Protein AF-A0A6J4NLK5-F1 (afdb_monomer_lite)

Organism: NCBI:txid1672391

pLDDT: mean 87.35, std 7.97, range [57.59, 96.44]

Foldseek 3Di:
DVVVVVVVVLLVVLVVVVVVVVLVVVQVVQQVVCVVVVHHGQCPQPHRNPCVSVVVVVCVVPDDDDDDPPDDPVCVVCVVVVVVVVVSVVSQQDDPDDVRRD

Secondary structure (DSSP, 8-state):
-HHHHHHHHHHHHHHHHHHHHHHHHHHHHHHHHHHHTTS----SSSGGGTTHHHHHHHHHHTS--PPPTTS-HHHHHHHHHHHHHHHHHGGGSS--STT---

Structure (mmCIF, N/CA/C/O backbone):
data_AF-A0A6J4NLK5-F1
#
_entry.id   AF-A0A6J4NLK5-F1
#
loop_
_atom_site.group_PDB
_atom_site.id
_atom_site.type_symbol
_atom_site.label_atom_id
_atom_site.label_alt_id
_atom_site.label_comp_id
_atom_site.label_asym_id
_atom_site.label_entity_id
_atom_site.label_seq_id
_atom_site.pdbx_PDB_ins_code
_atom_site.Cartn_x
_atom_site.Cartn_y
_atom_site.Cartn_z
_atom_site.occupancy
_atom_site.B_iso_or_equiv
_atom_site.auth_seq_id
_atom_site.auth_comp_id
_atom_site.auth_asym_id
_atom_site.auth_atom_id
_atom_site.pdbx_PDB_model_num
ATOM 1 N N . MET A 1 1 ? 18.033 -26.437 -5.910 1.00 77.69 1 MET A N 1
ATOM 2 C CA . MET A 1 1 ? 18.265 -25.418 -4.857 1.00 77.69 1 MET A CA 1
ATOM 3 C C . MET A 1 1 ? 18.327 -24.006 -5.438 1.00 77.69 1 MET A C 1
ATOM 5 O O . MET A 1 1 ? 17.529 -23.181 -5.026 1.00 77.69 1 MET A O 1
ATOM 9 N N . ILE A 1 2 ? 19.190 -23.735 -6.428 1.00 85.94 2 ILE A N 1
ATOM 10 C CA . ILE A 1 2 ? 19.324 -22.398 -7.046 1.00 85.94 2 ILE A CA 1
ATOM 11 C C . ILE A 1 2 ? 18.024 -21.928 -7.728 1.00 85.94 2 ILE A C 1
ATOM 13 O O . ILE A 1 2 ? 17.594 -20.809 -7.494 1.00 85.94 2 ILE A O 1
ATOM 17 N N . GLN A 1 3 ? 17.339 -22.791 -8.488 1.00 82.50 3 GLN A N 1
ATOM 18 C CA . GLN A 1 3 ? 16.042 -22.447 -9.103 1.00 82.50 3 GLN A CA 1
ATOM 19 C C . GLN A 1 3 ? 14.969 -22.066 -8.074 1.00 82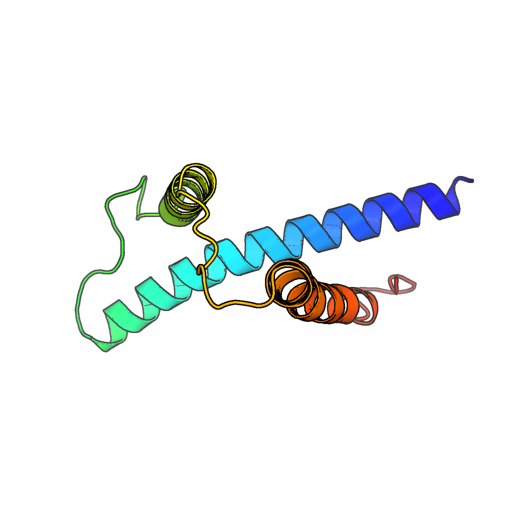.50 3 GLN A C 1
ATOM 21 O O . GLN A 1 3 ? 14.266 -21.082 -8.259 1.00 82.50 3 GLN A O 1
ATOM 26 N N . PHE A 1 4 ? 14.881 -22.800 -6.961 1.00 84.25 4 PHE A N 1
ATOM 27 C CA . PHE A 1 4 ? 13.937 -22.484 -5.886 1.00 84.25 4 PHE A CA 1
ATOM 28 C C . PHE A 1 4 ? 14.213 -21.103 -5.275 1.00 84.25 4 PHE A C 1
ATOM 30 O O . PHE A 1 4 ? 13.285 -20.346 -5.007 1.00 84.25 4 PHE A O 1
ATOM 37 N N . LEU A 1 5 ? 15.490 -20.743 -5.111 1.00 88.62 5 LEU A N 1
ATOM 38 C CA . LEU A 1 5 ? 15.884 -19.420 -4.633 1.00 88.62 5 LEU A CA 1
ATOM 39 C C . LEU A 1 5 ? 15.491 -18.307 -5.618 1.00 88.62 5 LEU A C 1
ATOM 41 O O . LEU A 1 5 ? 15.021 -17.260 -5.186 1.00 88.62 5 LEU A O 1
ATOM 45 N N . ILE A 1 6 ? 15.647 -18.534 -6.926 1.00 87.38 6 ILE A N 1
ATOM 46 C CA . ILE A 1 6 ? 15.259 -17.564 -7.963 1.00 87.38 6 ILE A CA 1
ATOM 47 C C . ILE A 1 6 ? 13.750 -17.299 -7.916 1.00 87.38 6 ILE A C 1
ATOM 49 O O . ILE A 1 6 ? 13.348 -16.139 -7.854 1.00 87.38 6 ILE A O 1
ATOM 53 N N . ILE A 1 7 ? 12.934 -18.356 -7.853 1.00 85.62 7 ILE A N 1
ATOM 54 C CA . ILE A 1 7 ? 11.469 -18.248 -7.759 1.00 85.62 7 ILE A CA 1
ATOM 55 C C . ILE A 1 7 ? 11.065 -17.491 -6.488 1.00 85.62 7 ILE A C 1
ATOM 57 O O . ILE A 1 7 ? 10.231 -16.589 -6.541 1.00 85.62 7 ILE A O 1
ATOM 61 N N . LEU A 1 8 ? 11.692 -17.795 -5.346 1.00 86.88 8 LEU A N 1
ATOM 62 C CA . LEU A 1 8 ? 11.408 -17.110 -4.083 1.00 86.88 8 LEU A CA 1
ATOM 63 C C . LEU A 1 8 ? 11.714 -15.605 -4.164 1.00 86.88 8 LEU A C 1
ATOM 65 O O . LEU A 1 8 ? 10.924 -14.785 -3.696 1.00 86.88 8 LEU A O 1
ATOM 69 N N . ILE A 1 9 ? 12.845 -15.238 -4.772 1.00 89.06 9 ILE A N 1
ATOM 70 C CA . ILE A 1 9 ? 13.226 -13.834 -4.968 1.00 89.06 9 ILE A CA 1
ATOM 71 C C . ILE A 1 9 ? 12.243 -13.143 -5.918 1.00 89.06 9 ILE A C 1
ATOM 73 O O . ILE A 1 9 ? 11.787 -12.042 -5.616 1.00 89.06 9 ILE A O 1
ATOM 77 N N . GLN A 1 10 ? 11.876 -13.778 -7.031 1.00 85.50 10 GLN A N 1
ATOM 78 C CA . GLN A 1 10 ? 10.905 -13.232 -7.984 1.00 85.50 10 GLN A CA 1
ATOM 79 C C . GLN A 1 10 ? 9.533 -13.009 -7.334 1.00 85.50 10 GLN A C 1
ATOM 81 O O . GLN A 1 10 ? 8.959 -11.930 -7.481 1.00 85.50 10 GLN A O 1
ATOM 86 N N . ALA A 1 11 ? 9.044 -13.977 -6.554 1.00 86.06 11 ALA A N 1
ATOM 87 C CA . A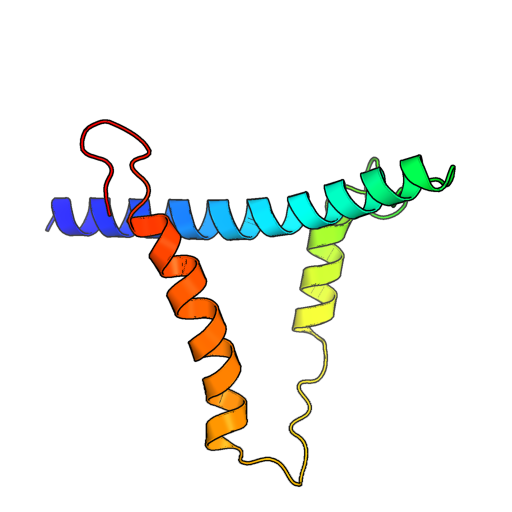LA A 1 11 ? 7.795 -13.857 -5.807 1.00 86.06 11 ALA A CA 1
ATOM 88 C C . ALA A 1 11 ? 7.837 -12.697 -4.803 1.00 86.06 11 ALA A C 1
ATOM 90 O O . ALA A 1 11 ? 6.901 -11.898 -4.742 1.00 86.06 11 ALA A O 1
ATOM 91 N N . LEU A 1 12 ? 8.941 -12.551 -4.063 1.00 89.19 12 LEU A N 1
ATOM 92 C CA . LEU A 1 12 ? 9.126 -11.440 -3.131 1.00 89.19 12 LEU A CA 1
ATOM 93 C C . LEU A 1 12 ? 9.134 -10.085 -3.855 1.00 89.19 12 LEU A C 1
ATOM 95 O O . LEU A 1 12 ? 8.491 -9.139 -3.399 1.00 89.19 12 LEU A O 1
ATOM 99 N N . VAL A 1 13 ? 9.831 -9.989 -4.989 1.00 89.56 13 VAL A N 1
ATOM 100 C CA . VAL A 1 13 ? 9.894 -8.763 -5.796 1.00 89.56 13 VAL A CA 1
ATOM 101 C C . VAL A 1 13 ? 8.513 -8.392 -6.332 1.00 89.56 13 VAL A C 1
ATOM 103 O O . VAL A 1 13 ? 8.108 -7.240 -6.191 1.00 89.56 13 VAL A O 1
ATOM 106 N N . ILE A 1 14 ? 7.766 -9.349 -6.889 1.00 88.19 14 ILE A N 1
ATOM 107 C CA . ILE A 1 14 ? 6.410 -9.112 -7.405 1.00 88.19 14 ILE A CA 1
ATOM 108 C C . ILE A 1 14 ? 5.465 -8.694 -6.275 1.00 88.19 14 ILE A C 1
ATOM 110 O O . ILE A 1 14 ? 4.711 -7.736 -6.436 1.00 88.19 14 ILE A O 1
ATOM 114 N N . PHE A 1 15 ? 5.549 -9.333 -5.108 1.00 88.31 15 PHE A N 1
ATOM 115 C CA . PHE A 1 15 ? 4.747 -8.962 -3.943 1.00 88.31 15 PHE A CA 1
ATOM 116 C C . PHE A 1 15 ? 5.031 -7.526 -3.463 1.00 88.31 15 PHE A C 1
ATOM 118 O O . PHE A 1 15 ? 4.104 -6.739 -3.240 1.00 88.31 15 PHE A O 1
ATOM 125 N N . LEU A 1 16 ? 6.307 -7.146 -3.342 1.00 91.12 16 LEU A N 1
ATOM 126 C CA . LEU A 1 16 ? 6.699 -5.787 -2.953 1.00 91.12 16 LEU A CA 1
ATOM 127 C C . LEU A 1 16 ? 6.315 -4.753 -4.021 1.00 91.12 16 LEU A C 1
ATOM 129 O O . LEU A 1 16 ? 5.838 -3.666 -3.690 1.00 91.12 16 LEU A O 1
ATOM 133 N N . ALA A 1 17 ? 6.467 -5.088 -5.301 1.00 90.19 17 ALA A N 1
ATOM 134 C CA . ALA A 1 17 ? 6.061 -4.224 -6.404 1.00 90.19 17 ALA A CA 1
ATOM 135 C C . ALA A 1 17 ? 4.539 -4.012 -6.425 1.00 90.19 17 ALA A C 1
ATOM 137 O O . ALA A 1 17 ? 4.085 -2.876 -6.527 1.00 90.19 17 ALA A O 1
ATOM 138 N N . ALA A 1 18 ? 3.741 -5.069 -6.261 1.00 90.00 18 ALA A N 1
ATOM 139 C CA . ALA A 1 18 ? 2.281 -4.977 -6.259 1.00 90.00 18 ALA A CA 1
ATOM 140 C C . ALA A 1 18 ? 1.753 -4.147 -5.077 1.00 90.00 18 ALA A C 1
ATOM 142 O O . ALA A 1 18 ? 0.901 -3.275 -5.258 1.00 90.00 18 ALA A O 1
ATOM 143 N N . THR A 1 19 ? 2.286 -4.365 -3.870 1.00 89.62 19 THR A N 1
ATOM 144 C CA . THR A 1 19 ? 1.868 -3.622 -2.666 1.00 89.62 19 THR A CA 1
ATOM 145 C C . THR A 1 19 ? 2.257 -2.144 -2.730 1.00 89.62 19 THR A C 1
ATOM 147 O O . THR A 1 19 ? 1.444 -1.276 -2.399 1.00 89.62 19 THR A O 1
ATOM 150 N N . THR A 1 20 ? 3.461 -1.827 -3.218 1.00 90.94 20 THR A N 1
ATOM 151 C CA . THR A 1 20 ? 3.888 -0.432 -3.429 1.00 90.94 20 THR A CA 1
ATOM 152 C C . THR A 1 20 ? 3.113 0.241 -4.561 1.00 90.94 20 THR A C 1
ATOM 154 O O . THR A 1 20 ? 2.664 1.378 -4.392 1.00 90.94 20 THR A O 1
ATOM 157 N N . ALA A 1 21 ? 2.877 -0.453 -5.678 1.00 92.50 21 ALA A N 1
ATOM 158 C CA . ALA A 1 21 ? 2.065 0.051 -6.783 1.00 92.50 21 ALA A CA 1
ATOM 159 C C . ALA A 1 21 ? 0.644 0.390 -6.321 1.00 92.50 21 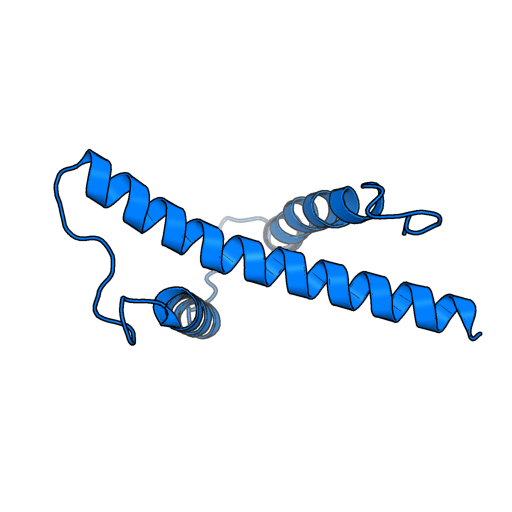ALA A C 1
ATOM 161 O O . ALA A 1 21 ? 0.165 1.490 -6.595 1.00 92.50 21 ALA A O 1
ATOM 162 N N . PHE A 1 22 ? 0.001 -0.494 -5.551 1.00 92.38 22 PHE A N 1
ATOM 163 C CA . PHE A 1 22 ? -1.307 -0.226 -4.953 1.00 92.38 22 PHE A CA 1
ATOM 164 C C . PHE A 1 22 ? -1.286 1.032 -4.070 1.00 92.38 22 PHE A C 1
ATOM 166 O O . PHE A 1 22 ? -2.112 1.931 -4.249 1.00 92.38 22 PHE A O 1
ATOM 173 N N . ALA A 1 23 ? -0.306 1.151 -3.168 1.00 92.56 23 ALA A N 1
ATOM 174 C CA . ALA A 1 23 ? -0.191 2.297 -2.269 1.00 92.56 23 ALA A CA 1
ATOM 175 C C . ALA A 1 23 ? -0.100 3.635 -3.031 1.00 92.56 23 ALA A C 1
ATOM 177 O O . ALA A 1 23 ? -0.811 4.588 -2.701 1.00 92.56 23 ALA A O 1
ATOM 178 N N . TYR A 1 24 ? 0.710 3.713 -4.090 1.00 93.56 24 TYR A N 1
ATOM 179 C CA . TYR A 1 24 ? 0.821 4.932 -4.900 1.00 93.56 24 TYR A CA 1
ATOM 180 C C . TYR A 1 24 ? -0.350 5.140 -5.864 1.00 93.56 24 TYR A C 1
ATOM 182 O O . TYR A 1 24 ? -0.708 6.290 -6.133 1.00 93.56 24 TYR A O 1
ATOM 190 N N . MET A 1 25 ? -0.990 4.068 -6.335 1.00 94.69 25 MET A N 1
ATOM 191 C CA . MET A 1 25 ? -2.184 4.159 -7.175 1.00 94.69 25 MET A CA 1
ATOM 192 C C . MET A 1 25 ? -3.335 4.837 -6.425 1.00 94.69 25 MET A C 1
ATOM 194 O O . MET A 1 25 ? -3.984 5.719 -6.984 1.00 94.69 25 MET A O 1
ATOM 198 N N . THR A 1 26 ? -3.523 4.544 -5.133 1.00 93.69 26 THR A N 1
ATOM 199 C CA . THR A 1 26 ? -4.536 5.245 -4.315 1.00 93.69 26 THR A CA 1
ATOM 200 C C . THR A 1 26 ? -4.242 6.744 -4.168 1.00 93.69 26 THR A C 1
ATOM 202 O O . THR A 1 26 ? -5.152 7.576 -4.191 1.00 93.69 26 THR A O 1
ATOM 205 N N . LEU A 1 27 ? -2.968 7.139 -4.059 1.00 92.69 27 LEU A N 1
ATOM 206 C CA . LEU A 1 27 ? -2.575 8.551 -4.040 1.00 92.69 27 LEU A CA 1
ATOM 207 C C . LEU A 1 27 ? -2.849 9.224 -5.385 1.00 92.69 27 LEU A C 1
ATOM 209 O O . LEU A 1 27 ? -3.331 10.363 -5.417 1.00 92.69 27 LEU A O 1
ATOM 213 N N . PHE A 1 28 ? -2.543 8.535 -6.484 1.00 93.31 28 PHE A N 1
ATOM 214 C CA . PHE A 1 28 ? -2.834 9.014 -7.829 1.00 93.31 28 PHE A CA 1
ATOM 215 C C . PHE A 1 28 ? -4.339 9.210 -8.028 1.00 93.31 28 PHE A C 1
ATOM 217 O O . PHE A 1 28 ? -4.757 10.294 -8.436 1.00 93.31 28 PHE A O 1
ATOM 224 N N . GLU A 1 29 ? -5.150 8.224 -7.650 1.00 95.38 29 GLU A N 1
ATOM 225 C CA . GLU A 1 29 ? -6.610 8.285 -7.700 1.00 95.38 29 GLU A CA 1
ATOM 226 C C . GLU A 1 29 ? -7.146 9.493 -6.919 1.00 95.38 29 GLU A C 1
ATOM 228 O O . GLU A 1 29 ? -7.894 10.306 -7.466 1.00 95.38 29 GLU A O 1
ATOM 233 N N . ARG A 1 30 ? -6.681 9.705 -5.678 1.00 93.19 30 ARG A N 1
ATOM 234 C CA . ARG A 1 30 ? -7.063 10.879 -4.868 1.00 93.19 30 ARG A CA 1
ATOM 235 C C . ARG A 1 30 ? -6.731 12.202 -5.566 1.00 93.19 30 ARG A C 1
ATOM 237 O O . ARG A 1 30 ? -7.517 13.147 -5.485 1.00 93.19 30 ARG A O 1
ATOM 244 N N . ARG A 1 31 ? -5.579 12.300 -6.242 1.00 91.06 31 ARG A N 1
ATOM 245 C CA . ARG A 1 31 ? -5.199 13.504 -7.007 1.00 91.06 31 ARG A CA 1
ATOM 246 C C . ARG A 1 31 ? -6.047 13.672 -8.268 1.00 91.06 31 ARG A C 1
ATOM 248 O O . ARG A 1 31 ? -6.418 14.801 -8.584 1.00 91.06 31 ARG A O 1
ATOM 255 N N . LEU A 1 32 ? -6.354 12.586 -8.973 1.00 94.12 32 LEU A N 1
ATOM 256 C CA . LEU A 1 32 ? -7.177 12.605 -10.180 1.00 94.12 32 LEU A CA 1
ATOM 257 C C . LEU A 1 32 ? -8.610 13.053 -9.862 1.00 94.12 32 LEU A C 1
ATOM 259 O O . LEU A 1 32 ? -9.114 13.987 -10.482 1.00 94.12 32 LEU A O 1
ATOM 263 N N . LEU A 1 33 ? -9.223 12.468 -8.831 1.00 95.19 33 LEU A N 1
ATOM 264 C CA . LEU A 1 33 ? -10.559 12.844 -8.362 1.00 95.19 33 LEU A CA 1
ATOM 265 C C . LEU A 1 33 ? -10.621 14.306 -7.903 1.00 95.19 33 LEU A C 1
ATOM 267 O O . LEU A 1 33 ? -11.591 15.005 -8.187 1.00 95.19 33 LEU A O 1
ATOM 271 N N . ALA A 1 34 ? -9.571 14.799 -7.242 1.00 93.38 34 ALA A N 1
ATOM 272 C CA . ALA A 1 34 ? -9.485 16.203 -6.854 1.00 93.38 34 ALA A CA 1
ATOM 273 C C . ALA A 1 34 ? -9.468 17.139 -8.078 1.00 93.38 34 ALA A C 1
ATOM 275 O O . ALA A 1 34 ? -10.173 18.148 -8.081 1.00 93.38 34 ALA A O 1
ATOM 276 N N . ARG A 1 35 ? -8.747 16.768 -9.149 1.00 93.00 35 ARG A N 1
ATOM 277 C CA . ARG A 1 35 ? -8.727 17.528 -10.412 1.00 93.00 35 ARG A CA 1
ATOM 278 C C . ARG A 1 35 ? -10.091 17.554 -11.097 1.00 93.00 35 ARG A C 1
ATOM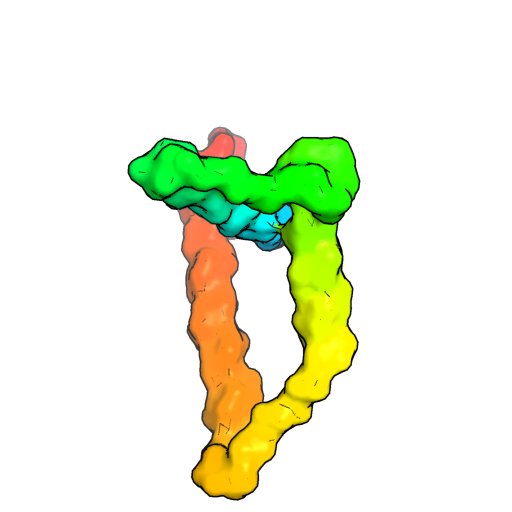 280 O O . ARG A 1 35 ? -10.502 18.623 -11.535 1.00 93.00 35 ARG A O 1
ATOM 287 N N . PHE A 1 36 ? -10.814 16.433 -11.132 1.00 96.44 36 PHE A N 1
ATOM 288 C CA . PHE A 1 36 ? -12.187 16.410 -11.657 1.00 96.44 36 PHE A CA 1
ATOM 289 C C . PHE A 1 36 ? -13.141 17.311 -10.864 1.00 96.44 36 PHE A C 1
ATOM 291 O O . PHE A 1 36 ? -14.066 17.883 -11.427 1.00 96.44 36 PHE A O 1
ATOM 298 N N . GLN A 1 37 ? -12.895 17.468 -9.564 1.00 95.56 37 GLN A N 1
ATOM 299 C CA . GLN A 1 37 ? -13.696 18.298 -8.660 1.00 95.56 37 GLN A CA 1
ATOM 300 C C . GLN A 1 37 ? -13.199 19.750 -8.559 1.00 95.56 37 GLN A C 1
ATOM 302 O O . GLN A 1 37 ? -13.669 20.485 -7.694 1.00 95.56 37 GLN A O 1
ATOM 307 N N . ASN A 1 38 ? -12.232 20.163 -9.389 1.00 93.62 38 ASN A N 1
ATOM 308 C CA . ASN A 1 38 ? -11.584 21.477 -9.323 1.00 93.62 38 ASN A CA 1
ATOM 309 C C . ASN A 1 38 ? -11.095 21.857 -7.906 1.00 93.62 38 ASN A C 1
ATOM 311 O O . ASN A 1 38 ? -11.217 22.999 -7.462 1.00 93.62 38 ASN A O 1
ATOM 315 N N . ARG A 1 39 ? -10.550 20.883 -7.166 1.00 93.75 39 ARG A N 1
ATOM 316 C CA . ARG A 1 39 ? -9.918 21.099 -5.857 1.00 93.75 39 ARG A CA 1
ATOM 317 C C . ARG A 1 39 ? -8.503 20.542 -5.836 1.00 93.75 39 ARG A C 1
ATOM 319 O O . ARG A 1 39 ? -8.133 19.664 -6.612 1.00 93.75 39 ARG A O 1
ATOM 326 N N . VAL A 1 40 ? -7.694 21.036 -4.907 1.00 87.88 40 VAL A N 1
ATOM 327 C CA . VAL A 1 40 ? -6.322 20.553 -4.739 1.00 87.88 40 VAL A CA 1
ATOM 328 C C . VAL A 1 40 ? -6.341 19.213 -3.999 1.00 87.88 40 VAL A C 1
ATOM 330 O O . VAL A 1 40 ? -6.980 19.073 -2.955 1.00 87.88 40 VAL A O 1
ATOM 333 N N . GLY A 1 41 ? -5.653 18.216 -4.562 1.00 87.50 41 GLY A N 1
ATOM 334 C CA . GLY A 1 41 ? -5.444 16.912 -3.930 1.00 87.50 41 GLY A CA 1
ATOM 335 C C . GLY A 1 41 ? -4.458 16.971 -2.751 1.00 87.50 41 GLY A C 1
ATOM 336 O O . GLY A 1 41 ? -4.051 18.051 -2.324 1.00 87.50 41 GLY A O 1
ATOM 337 N N . PRO A 1 42 ? -4.039 15.817 -2.205 1.00 85.94 42 PRO A N 1
ATOM 338 C CA . PRO A 1 42 ? -3.097 15.774 -1.084 1.00 85.94 42 PRO A CA 1
ATOM 339 C C . PRO A 1 42 ? -1.789 16.528 -1.395 1.00 85.94 42 PRO A C 1
ATOM 341 O O . PRO A 1 42 ? -1.094 16.162 -2.338 1.00 85.94 42 PRO A O 1
ATOM 344 N N . ASN A 1 43 ? -1.459 17.561 -0.603 1.00 84.44 43 ASN A N 1
ATOM 345 C CA . ASN A 1 43 ? -0.274 18.425 -0.789 1.00 84.44 43 ASN A CA 1
ATOM 346 C C . ASN A 1 43 ? 0.516 18.699 0.515 1.00 84.44 43 ASN A C 1
ATOM 348 O O . ASN A 1 43 ? 1.336 19.606 0.566 1.00 84.44 43 ASN A O 1
ATOM 352 N N . ARG A 1 44 ? 0.218 17.983 1.611 1.00 82.00 44 ARG A N 1
ATOM 353 C CA . ARG A 1 44 ? 0.775 18.284 2.950 1.00 82.00 44 ARG A CA 1
ATOM 354 C C . ARG A 1 44 ? 1.802 17.263 3.445 1.00 82.00 44 ARG A C 1
ATOM 356 O O .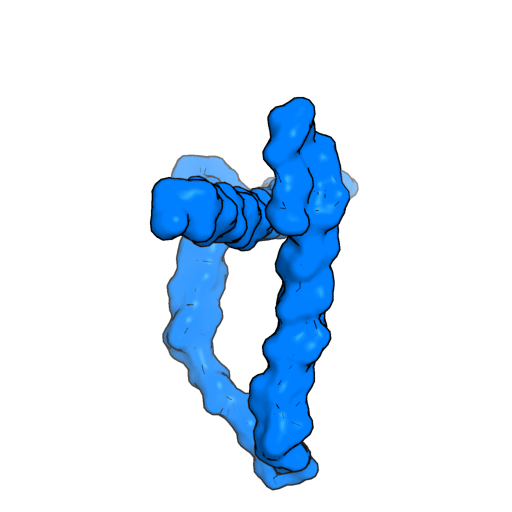 ARG A 1 44 ? 2.805 17.653 4.027 1.00 82.00 44 ARG A O 1
ATOM 363 N N . SER A 1 45 ? 1.576 15.973 3.212 1.00 80.00 45 SER A N 1
ATOM 364 C CA . SER A 1 45 ? 2.495 14.915 3.653 1.00 80.00 45 SER A CA 1
ATOM 365 C C . SER A 1 45 ? 3.653 14.757 2.663 1.00 80.00 45 SER A C 1
ATOM 367 O O . SER A 1 45 ? 3.547 14.024 1.678 1.00 80.00 45 SER A O 1
ATOM 369 N N . GLY A 1 46 ? 4.745 15.486 2.909 1.00 80.25 46 GLY A N 1
ATOM 370 C CA . GLY A 1 46 ? 5.956 15.487 2.078 1.00 80.25 46 GLY A CA 1
ATOM 371 C C . GLY A 1 46 ? 5.839 16.334 0.799 1.00 80.25 46 GLY A C 1
ATOM 372 O O . GLY A 1 46 ? 4.774 16.897 0.527 1.00 80.25 46 GLY A O 1
ATOM 373 N N . PRO A 1 47 ? 6.910 16.425 -0.018 1.00 81.06 47 PRO A N 1
ATOM 374 C CA . PRO A 1 47 ? 6.896 17.179 -1.271 1.00 81.06 47 PRO A CA 1
ATOM 375 C C . PRO A 1 47 ? 5.752 16.694 -2.165 1.00 81.06 47 PRO A C 1
ATOM 377 O O . PRO A 1 47 ? 5.679 15.517 -2.509 1.00 81.06 47 PRO A O 1
ATOM 380 N N . GLY A 1 48 ? 4.793 17.567 -2.471 1.00 79.50 48 GLY A N 1
ATOM 381 C CA . GLY A 1 48 ? 3.615 17.235 -3.274 1.00 79.50 48 GLY A CA 1
ATOM 382 C C . GLY A 1 48 ? 2.669 16.178 -2.687 1.00 79.50 48 GLY A C 1
ATOM 383 O O . GLY A 1 48 ? 1.731 15.797 -3.375 1.00 79.50 48 GLY A O 1
ATOM 384 N N . GLY A 1 49 ? 2.864 15.666 -1.467 1.00 83.81 49 GLY A N 1
ATOM 385 C CA . GLY A 1 49 ? 2.026 14.605 -0.890 1.00 83.81 49 GLY A CA 1
ATOM 386 C C . GLY A 1 49 ? 2.547 13.168 -1.059 1.00 83.81 49 GLY A C 1
ATOM 387 O O . GLY A 1 49 ? 1.826 12.239 -0.706 1.00 83.81 49 GLY A O 1
ATOM 388 N N . PHE A 1 50 ? 3.753 12.948 -1.602 1.00 86.38 50 PHE A N 1
ATOM 389 C CA . PHE A 1 50 ? 4.268 11.599 -1.915 1.00 86.38 50 PHE A CA 1
ATOM 390 C C . PHE A 1 50 ? 4.415 10.664 -0.708 1.00 86.38 50 PHE A C 1
ATOM 392 O O . PHE A 1 50 ? 4.321 9.451 -0.878 1.00 86.38 50 PHE A O 1
ATOM 399 N N . THR A 1 51 ? 4.630 11.194 0.497 1.00 90.19 51 THR A N 1
ATOM 400 C CA . THR A 1 51 ? 4.767 10.369 1.709 1.00 90.19 51 THR A CA 1
ATOM 401 C C . THR A 1 51 ? 3.422 10.060 2.368 1.00 90.19 51 THR A C 1
ATOM 403 O O . THR A 1 51 ? 3.381 9.387 3.396 1.00 90.19 51 THR A O 1
ATOM 406 N N . GLN A 1 52 ? 2.302 10.486 1.770 1.00 91.00 52 GLN A N 1
ATOM 407 C CA . GLN A 1 52 ? 0.963 10.194 2.283 1.00 91.00 52 GLN A CA 1
ATOM 408 C C . GLN A 1 52 ? 0.672 8.688 2.432 1.00 91.00 52 GLN A C 1
ATOM 410 O O . GLN A 1 52 ? 0.144 8.328 3.480 1.00 91.00 52 GLN A O 1
ATOM 415 N N . PRO A 1 53 ? 1.013 7.792 1.480 1.00 91.44 53 PRO A N 1
ATOM 416 C CA . PRO A 1 53 ? 0.724 6.366 1.641 1.00 91.44 53 PRO A CA 1
ATOM 417 C C . PRO A 1 53 ? 1.504 5.740 2.804 1.00 91.44 53 PRO A C 1
ATOM 419 O O . PRO A 1 53 ? 0.991 4.859 3.485 1.00 91.44 53 PRO A O 1
ATOM 422 N N . LEU A 1 54 ? 2.713 6.241 3.083 1.00 91.38 54 LEU A N 1
ATOM 423 C CA . LEU A 1 54 ? 3.500 5.820 4.243 1.00 91.38 54 LEU A CA 1
ATOM 424 C C . LEU A 1 54 ? 2.835 6.259 5.555 1.00 91.38 54 LEU A C 1
ATOM 426 O O . LEU A 1 54 ? 2.740 5.469 6.489 1.00 91.38 54 LEU A O 1
ATOM 430 N N . ALA A 1 55 ? 2.333 7.496 5.619 1.00 91.88 55 ALA A N 1
ATOM 431 C CA . ALA A 1 55 ? 1.587 7.979 6.781 1.00 91.88 55 ALA A CA 1
ATOM 432 C C . ALA A 1 55 ? 0.283 7.187 7.001 1.00 91.88 55 ALA A C 1
ATOM 434 O O . ALA A 1 55 ? -0.044 6.844 8.138 1.00 91.88 55 ALA A O 1
ATOM 435 N N . ASP A 1 56 ? -0.432 6.856 5.920 1.00 90.94 56 ASP A N 1
ATOM 436 C CA . ASP A 1 56 ? -1.639 6.027 5.971 1.00 90.94 56 ASP A CA 1
ATOM 437 C C . ASP A 1 56 ? -1.308 4.611 6.487 1.00 90.94 56 ASP A C 1
ATOM 439 O O . ASP A 1 56 ? -2.026 4.095 7.342 1.00 90.94 56 ASP A O 1
ATOM 443 N N . ALA A 1 57 ? -0.190 4.016 6.053 1.00 91.38 57 ALA A N 1
ATOM 444 C CA . ALA A 1 57 ? 0.266 2.716 6.544 1.00 91.38 57 ALA A CA 1
ATOM 445 C C . ALA A 1 57 ? 0.607 2.749 8.042 1.00 91.38 57 ALA A C 1
ATOM 447 O O . ALA A 1 57 ? 0.090 1.935 8.803 1.00 91.38 57 ALA A O 1
ATOM 448 N N . ILE A 1 58 ? 1.413 3.722 8.489 1.00 93.56 58 ILE A N 1
ATOM 449 C CA . ILE A 1 58 ? 1.770 3.887 9.910 1.00 93.56 58 ILE A CA 1
ATOM 450 C C . ILE A 1 58 ? 0.506 4.028 10.765 1.00 93.56 58 ILE A C 1
ATOM 452 O O . ILE A 1 58 ? 0.370 3.359 11.787 1.00 93.56 58 ILE A O 1
ATOM 456 N N . LYS A 1 59 ? -0.453 4.850 10.325 1.00 93.31 59 LYS A N 1
ATOM 457 C CA . LYS A 1 59 ? -1.736 5.012 11.016 1.00 93.31 59 LYS A CA 1
ATOM 458 C C . LYS A 1 59 ? -2.475 3.681 11.173 1.00 93.31 59 LYS A C 1
ATOM 460 O O . LYS A 1 59 ? -3.056 3.458 12.229 1.00 93.31 59 LYS A O 1
ATOM 465 N N . LEU A 1 60 ? -2.495 2.841 10.137 1.00 92.88 60 LEU A N 1
ATOM 466 C CA . LEU A 1 60 ? -3.169 1.541 10.178 1.00 92.88 60 LEU A CA 1
ATOM 467 C C . LEU A 1 60 ? -2.444 0.539 11.083 1.00 92.88 60 LEU A C 1
ATOM 469 O O . LEU A 1 60 ? -3.115 -0.206 11.783 1.00 92.88 60 LEU A O 1
ATOM 473 N N . PHE A 1 61 ? -1.110 0.563 11.144 1.00 92.00 61 PHE A N 1
ATOM 474 C CA . PHE A 1 61 ? -0.343 -0.315 12.041 1.00 92.00 61 PHE A CA 1
ATOM 475 C C . PHE A 1 61 ? -0.613 -0.057 13.524 1.00 92.00 61 PHE A C 1
ATOM 477 O O . PHE A 1 61 ? -0.659 -0.996 14.311 1.00 92.00 61 PHE A O 1
ATOM 484 N N . PHE A 1 62 ? -0.792 1.206 13.907 1.00 93.56 62 PHE A N 1
ATOM 485 C CA . PHE A 1 62 ? -1.134 1.576 15.284 1.00 93.56 62 PHE A CA 1
ATOM 486 C C . PHE A 1 62 ? -2.641 1.632 15.531 1.00 93.56 62 PHE A C 1
ATOM 488 O O . PHE A 1 62 ? -3.073 1.972 16.634 1.00 93.56 62 PHE A O 1
ATOM 495 N N . LYS A 1 63 ? -3.459 1.356 14.511 1.00 92.88 63 LYS A N 1
ATOM 496 C CA . LYS A 1 63 ? -4.902 1.364 14.682 1.00 92.88 63 LYS A CA 1
ATOM 497 C C . LYS A 1 63 ? -5.291 0.147 15.511 1.00 92.88 63 LYS A C 1
ATOM 499 O O . LYS A 1 63 ? -4.918 -0.970 15.183 1.00 92.88 63 LYS A O 1
ATOM 504 N N . GLU A 1 64 ? -6.052 0.389 16.573 1.00 91.19 64 GLU A N 1
ATOM 505 C CA . GLU A 1 64 ? -6.618 -0.678 17.394 1.00 91.19 64 GLU A CA 1
ATOM 506 C C . GLU A 1 64 ? -7.420 -1.652 16.527 1.00 91.19 64 GLU A C 1
ATOM 508 O O . GLU A 1 64 ? -8.331 -1.241 15.799 1.00 91.19 64 GLU A O 1
ATOM 513 N N . ASP A 1 65 ? -7.067 -2.932 16.622 1.00 86.81 65 ASP A N 1
ATOM 514 C CA . ASP A 1 65 ? -7.807 -4.021 16.003 1.00 86.81 65 ASP A CA 1
ATOM 515 C C . ASP A 1 65 ? -8.956 -4.429 16.931 1.00 86.81 65 ASP A C 1
ATOM 517 O O . ASP A 1 65 ? -8.751 -5.001 18.004 1.00 86.81 65 ASP A O 1
ATOM 521 N N . ILE A 1 66 ? -10.177 -4.062 16.544 1.00 88.31 66 ILE A N 1
ATOM 522 C CA . ILE A 1 66 ? -11.389 -4.322 17.320 1.00 88.31 66 ILE A CA 1
ATOM 523 C C . ILE A 1 66 ? -12.114 -5.501 16.676 1.00 88.31 66 ILE A C 1
ATOM 525 O O . ILE A 1 66 ? -12.557 -5.427 15.530 1.00 88.31 66 ILE A O 1
ATOM 529 N N . THR A 1 67 ? -12.286 -6.574 17.445 1.00 88.06 67 THR A N 1
ATOM 530 C CA . THR A 1 67 ? -13.114 -7.722 17.063 1.00 88.06 67 THR A CA 1
ATOM 531 C C . THR A 1 67 ? -14.525 -7.539 17.638 1.00 88.06 67 THR A C 1
ATOM 533 O O . THR A 1 67 ? -14.666 -7.364 18.851 1.00 88.06 67 THR A O 1
ATOM 536 N N . PRO A 1 68 ? -15.589 -7.535 16.810 1.00 88.88 68 PRO A N 1
ATOM 537 C CA . PRO A 1 68 ? -16.955 -7.398 17.312 1.00 88.88 68 PRO A CA 1
ATOM 538 C C . PRO A 1 68 ? -17.331 -8.555 18.245 1.00 88.88 68 PRO A C 1
ATOM 540 O O . PRO A 1 68 ? -17.022 -9.710 17.959 1.00 88.88 68 PRO A O 1
ATOM 543 N N . THR A 1 69 ? -18.036 -8.262 19.340 1.00 87.44 69 THR A N 1
ATOM 544 C CA . THR A 1 69 ? -18.389 -9.267 20.362 1.00 87.44 69 THR A CA 1
ATOM 545 C C . THR A 1 69 ? -19.328 -10.354 19.833 1.00 87.44 69 THR A C 1
ATOM 547 O O . THR A 1 69 ? -19.192 -11.511 20.213 1.00 87.44 69 THR A O 1
ATOM 550 N N . GLU A 1 70 ? -20.228 -9.992 18.918 1.00 90.81 70 GLU A N 1
ATOM 551 C CA . GLU A 1 70 ? -21.212 -10.893 18.297 1.00 90.81 70 GLU A CA 1
ATOM 552 C C . GLU A 1 70 ? -20.668 -11.634 17.058 1.00 90.81 70 GLU A C 1
ATOM 554 O O . GLU A 1 70 ? -21.393 -12.398 16.423 1.00 90.81 70 GLU A O 1
ATOM 559 N N . ALA A 1 71 ? -19.414 -11.392 16.656 1.00 87.88 71 ALA A N 1
ATOM 560 C CA . ALA A 1 71 ? -18.842 -12.014 15.464 1.00 87.88 71 ALA A CA 1
ATOM 561 C C . ALA A 1 71 ? -18.248 -13.399 15.757 1.00 87.88 71 ALA A C 1
ATOM 563 O O . ALA A 1 71 ? -17.624 -13.632 16.796 1.00 87.88 71 ALA A O 1
ATOM 564 N N . ASP A 1 72 ? -18.355 -14.305 14.781 1.00 91.50 72 ASP A N 1
ATOM 565 C CA . ASP A 1 72 ? -17.583 -15.548 14.779 1.00 91.50 72 ASP A CA 1
ATOM 566 C C . ASP A 1 72 ? -16.091 -15.215 14.632 1.00 91.50 72 ASP A C 1
ATOM 568 O O . ASP A 1 72 ? -15.638 -14.758 13.579 1.00 91.50 72 ASP A O 1
ATOM 572 N N . LYS A 1 73 ? -15.324 -15.440 15.705 1.00 86.81 73 LYS A N 1
ATOM 573 C CA . LYS A 1 73 ? -13.893 -15.103 15.778 1.00 86.81 73 LYS A CA 1
ATOM 574 C C . LYS A 1 73 ? -13.076 -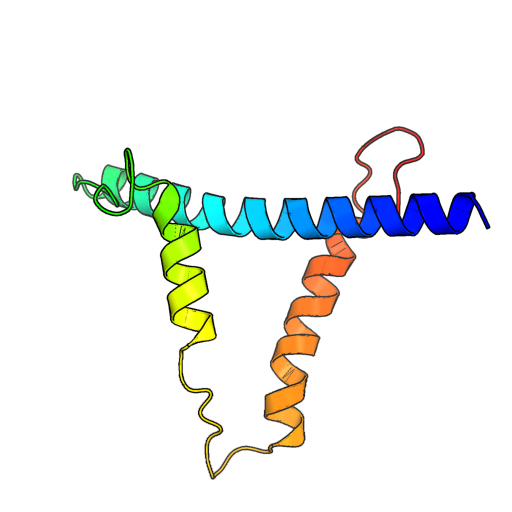15.805 14.697 1.00 86.81 73 LYS A C 1
ATOM 576 O O . LYS A 1 73 ? -12.190 -15.198 14.104 1.00 86.81 73 LYS A O 1
ATOM 581 N N . THR A 1 74 ? -13.379 -17.070 14.428 1.00 89.56 74 THR A N 1
ATOM 582 C CA . THR A 1 74 ? -12.668 -17.896 13.447 1.00 89.56 74 THR A CA 1
ATOM 583 C C . THR A 1 74 ? -12.860 -17.357 12.037 1.00 89.56 74 THR A C 1
ATOM 585 O O . THR A 1 74 ? -11.886 -17.145 11.314 1.00 89.56 74 THR A O 1
ATOM 588 N N . ILE A 1 75 ? -14.109 -17.084 11.657 1.00 91.94 75 ILE A N 1
ATOM 589 C CA . ILE A 1 75 ? -14.426 -16.562 10.323 1.00 91.94 75 ILE A CA 1
ATOM 590 C C . ILE A 1 75 ? -13.896 -15.133 10.172 1.00 91.94 75 ILE A C 1
ATOM 592 O O . ILE A 1 75 ? -13.298 -14.814 9.145 1.00 91.94 75 ILE A O 1
ATOM 596 N N . TYR A 1 76 ? -14.053 -14.291 11.197 1.00 90.75 76 TYR A N 1
ATOM 597 C CA . TYR A 1 76 ? -13.608 -12.896 11.168 1.00 90.75 76 TYR A CA 1
ATOM 598 C C . TYR A 1 76 ? -12.094 -12.765 10.950 1.00 90.75 76 TYR A C 1
ATOM 600 O O . TYR A 1 76 ? -11.661 -11.934 10.155 1.00 90.75 76 TYR A O 1
ATOM 608 N N . THR A 1 77 ? -11.283 -13.612 11.591 1.00 89.56 77 THR A N 1
ATOM 609 C CA . THR A 1 77 ? -9.822 -13.580 11.422 1.00 89.56 77 THR A CA 1
ATOM 610 C C . THR A 1 77 ? -9.367 -14.157 10.076 1.00 89.56 77 THR A C 1
ATOM 612 O O . THR A 1 77 ? -8.400 -13.667 9.495 1.00 89.56 77 THR A O 1
ATOM 615 N N . ILE A 1 78 ? -10.049 -15.181 9.553 1.00 93.12 78 ILE A N 1
ATOM 616 C CA . ILE A 1 78 ? -9.643 -15.862 8.310 1.00 93.12 78 ILE A CA 1
ATOM 617 C C . ILE A 1 78 ? -10.133 -15.116 7.057 1.00 93.12 78 ILE A C 1
ATOM 619 O O . ILE A 1 78 ? -9.465 -15.143 6.020 1.00 93.12 78 ILE A O 1
ATOM 623 N N . ALA A 1 79 ? -11.269 -14.419 7.129 1.00 92.88 79 ALA A N 1
ATOM 624 C CA . ALA A 1 79 ? -11.885 -13.766 5.973 1.00 92.88 79 ALA A CA 1
ATOM 625 C C . ALA A 1 79 ? -10.965 -12.761 5.237 1.00 92.88 79 ALA A C 1
ATOM 627 O O . ALA A 1 79 ? -10.899 -12.833 4.005 1.00 92.88 79 ALA A O 1
ATOM 628 N N . PRO A 1 80 ? -10.202 -11.875 5.914 1.00 91.62 80 PRO A N 1
ATOM 629 C CA . PRO A 1 80 ? -9.262 -10.982 5.235 1.00 91.62 80 PRO A CA 1
ATOM 630 C C . PRO A 1 80 ? -8.184 -11.739 4.451 1.00 91.62 80 PRO A C 1
ATOM 632 O O . PRO A 1 80 ? -7.866 -11.367 3.321 1.00 91.62 80 PRO A O 1
ATOM 635 N N . ALA A 1 81 ? -7.665 -12.838 5.009 1.00 91.50 81 ALA A N 1
ATOM 636 C CA . ALA A 1 81 ? -6.667 -13.670 4.342 1.00 91.50 81 ALA A CA 1
ATOM 637 C C . ALA A 1 81 ? -7.248 -14.356 3.095 1.00 91.50 81 ALA A C 1
ATOM 639 O O . ALA A 1 81 ? -6.613 -14.349 2.041 1.00 91.50 81 ALA A O 1
ATOM 640 N N . LEU A 1 82 ? -8.480 -14.872 3.181 1.00 93.75 82 LEU A N 1
ATOM 641 C CA . LEU A 1 82 ? -9.172 -15.486 2.040 1.00 93.75 82 LEU A CA 1
ATOM 642 C C . LEU A 1 82 ? -9.438 -14.504 0.894 1.00 93.75 82 LEU A C 1
ATOM 644 O O . LEU A 1 82 ? -9.473 -14.926 -0.256 1.00 93.75 82 LEU A O 1
ATOM 648 N N . SER A 1 83 ? -9.604 -13.213 1.186 1.00 92.06 83 SER A N 1
ATOM 649 C CA . SER A 1 83 ? -9.735 -12.173 0.158 1.00 92.06 83 SER A CA 1
ATOM 650 C C . SER A 1 83 ? -8.379 -11.790 -0.454 1.00 92.06 83 SER A C 1
ATOM 652 O O . SER A 1 83 ? -8.245 -11.652 -1.670 1.00 92.06 83 SER A O 1
ATOM 654 N N . MET A 1 84 ? -7.341 -11.660 0.379 1.00 89.81 84 MET A N 1
ATOM 655 C CA . MET A 1 84 ? -6.030 -11.157 -0.041 1.00 89.81 84 MET A CA 1
ATOM 656 C C . MET A 1 84 ? -5.193 -12.186 -0.816 1.00 89.81 84 MET A C 1
ATOM 658 O O . MET A 1 84 ? -4.554 -11.831 -1.807 1.00 89.81 84 MET A O 1
ATOM 662 N N . ILE A 1 85 ? -5.192 -13.455 -0.394 1.00 90.00 85 ILE A N 1
ATOM 663 C CA . ILE A 1 85 ? -4.398 -14.526 -1.020 1.00 90.00 85 ILE A CA 1
ATOM 664 C C . ILE A 1 85 ? -4.697 -14.682 -2.523 1.00 90.00 85 ILE A C 1
ATOM 666 O O . ILE A 1 85 ? -3.752 -14.596 -3.311 1.00 90.00 85 ILE A O 1
ATOM 670 N N . PRO A 1 86 ? -5.955 -14.873 -2.973 1.00 90.25 86 PRO A N 1
ATOM 671 C CA . PRO A 1 86 ? -6.236 -15.051 -4.395 1.00 90.25 86 PRO A CA 1
ATOM 672 C C . PRO A 1 86 ? -5.875 -13.809 -5.215 1.00 90.25 86 PRO A C 1
ATOM 674 O O . PRO A 1 86 ? -5.362 -13.947 -6.322 1.00 90.25 86 PRO A O 1
ATOM 677 N N . ALA A 1 87 ? -6.064 -12.604 -4.666 1.00 89.44 87 ALA A N 1
ATOM 678 C CA . ALA A 1 87 ? -5.692 -11.365 -5.346 1.00 89.44 87 ALA A CA 1
ATOM 679 C C . ALA A 1 87 ? -4.184 -11.290 -5.644 1.00 89.44 87 ALA A C 1
ATOM 681 O O . ALA A 1 87 ? -3.793 -10.822 -6.710 1.00 89.44 87 ALA A O 1
ATOM 682 N N . ILE A 1 88 ? -3.337 -11.784 -4.734 1.00 85.50 88 ILE A N 1
ATOM 683 C CA . ILE A 1 88 ? -1.882 -11.840 -4.938 1.00 85.50 88 ILE A CA 1
ATOM 684 C C . ILE A 1 88 ? -1.506 -12.968 -5.902 1.00 85.50 88 ILE A C 1
ATOM 686 O O . ILE A 1 88 ? -0.670 -12.761 -6.779 1.00 85.50 88 ILE A O 1
ATOM 690 N N . LEU A 1 89 ? -2.134 -14.142 -5.779 1.00 86.81 89 LEU A N 1
ATOM 691 C CA . LEU A 1 89 ? -1.857 -15.293 -6.647 1.00 86.81 89 LEU A CA 1
ATOM 692 C C . LEU A 1 89 ? -2.114 -14.993 -8.129 1.00 86.81 89 LEU A C 1
ATOM 694 O O . LEU A 1 89 ? -1.403 -15.513 -8.984 1.00 86.81 89 LEU A O 1
ATOM 698 N N . LEU A 1 90 ? -3.069 -14.116 -8.447 1.00 87.12 90 LEU A N 1
ATOM 699 C CA . LEU A 1 90 ? -3.323 -13.697 -9.829 1.00 87.12 90 LEU A CA 1
ATOM 700 C C . LEU A 1 90 ? -2.105 -13.038 -10.495 1.00 87.12 90 LEU A C 1
ATOM 702 O O . LEU A 1 90 ? -1.939 -13.173 -11.705 1.00 87.12 90 LEU A O 1
ATOM 706 N N . PHE A 1 91 ? -1.228 -12.378 -9.732 1.00 82.88 91 PHE A N 1
ATOM 707 C CA . PHE A 1 91 ? -0.006 -11.786 -10.284 1.00 82.88 91 PHE A CA 1
ATOM 708 C C . PHE A 1 91 ? 1.050 -12.825 -10.674 1.00 82.88 91 PHE A C 1
ATOM 710 O O . PHE A 1 91 ? 1.908 -12.510 -11.493 1.00 82.88 91 PHE A O 1
ATOM 717 N N . ALA A 1 92 ? 0.986 -14.050 -10.140 1.00 79.31 92 ALA A N 1
ATOM 718 C CA . ALA A 1 92 ? 1.935 -15.109 -10.489 1.00 79.31 92 ALA A CA 1
ATOM 719 C C . ALA A 1 92 ? 1.765 -15.594 -11.940 1.00 79.31 92 ALA A C 1
ATOM 721 O O . ALA A 1 92 ? 2.731 -15.971 -12.596 1.00 79.31 92 ALA A O 1
ATOM 722 N N . VAL A 1 93 ? 0.536 -15.527 -12.460 1.00 81.06 93 VAL A N 1
ATOM 723 C CA . VAL A 1 93 ? 0.170 -16.083 -13.772 1.00 81.06 93 VAL A CA 1
ATOM 724 C C . VAL A 1 93 ? 0.433 -15.100 -14.921 1.00 81.06 93 VAL A C 1
ATOM 726 O O . VAL A 1 93 ? 0.434 -15.492 -16.086 1.00 81.06 93 VAL A O 1
ATOM 729 N N . ILE A 1 94 ? 0.653 -13.815 -14.628 1.00 81.94 94 ILE A N 1
ATOM 730 C CA . ILE A 1 94 ? 0.854 -12.791 -15.659 1.00 81.94 94 ILE A CA 1
ATOM 731 C C . ILE A 1 94 ? 2.262 -12.950 -16.256 1.00 81.94 94 ILE A C 1
ATOM 733 O O . ILE A 1 94 ? 3.240 -12.784 -15.528 1.00 81.94 94 ILE A O 1
ATOM 737 N N . PRO A 1 95 ? 2.405 -13.213 -17.569 1.00 79.56 95 PRO A N 1
ATOM 738 C CA . PRO A 1 95 ? 3.718 -13.338 -18.190 1.00 79.56 95 PRO A CA 1
ATOM 739 C C . PRO A 1 95 ? 4.359 -11.952 -18.343 1.00 79.56 95 PRO A C 1
ATOM 741 O O . PRO A 1 95 ? 3.929 -11.144 -19.166 1.00 79.56 95 PRO A O 1
ATOM 744 N N . ILE A 1 96 ? 5.395 -11.667 -17.549 1.00 73.62 96 ILE A N 1
ATOM 745 C CA . ILE A 1 96 ? 6.106 -10.369 -17.564 1.00 73.62 96 ILE A CA 1
ATOM 746 C C . ILE A 1 96 ? 7.319 -10.402 -18.522 1.00 73.62 96 ILE A C 1
ATOM 748 O O . ILE A 1 96 ? 7.828 -9.360 -18.932 1.00 73.62 96 ILE A O 1
ATOM 752 N N . GLY A 1 97 ? 7.763 -11.590 -18.944 1.00 69.19 97 GLY A N 1
ATOM 753 C CA . GLY A 1 97 ? 8.854 -11.780 -19.904 1.00 69.19 97 GLY A CA 1
ATOM 754 C C . GLY A 1 97 ? 9.015 -13.241 -20.326 1.00 69.19 97 GLY A C 1
ATOM 755 O O . GLY A 1 97 ? 8.324 -14.115 -19.802 1.00 69.19 97 GLY A O 1
ATOM 756 N N . ALA A 1 98 ? 9.924 -13.507 -21.272 1.00 60.16 98 ALA A N 1
ATOM 757 C CA . ALA A 1 98 ? 10.261 -14.873 -21.675 1.00 60.16 98 ALA A CA 1
ATOM 758 C C . ALA A 1 98 ? 10.747 -15.663 -20.445 1.00 60.16 98 ALA A C 1
ATOM 760 O O . ALA A 1 98 ? 11.642 -15.207 -19.737 1.00 60.16 98 ALA A O 1
ATOM 761 N N . ASP A 1 99 ? 10.091 -16.790 -20.168 1.00 62.19 99 ASP A N 1
ATOM 762 C CA . ASP A 1 99 ? 10.313 -17.671 -19.011 1.00 62.19 99 ASP A CA 1
ATOM 763 C C . ASP A 1 99 ? 10.054 -17.055 -17.618 1.00 62.19 99 ASP A C 1
ATOM 765 O O . ASP A 1 99 ? 10.426 -17.643 -16.603 1.00 62.19 99 ASP A O 1
ATOM 769 N N . MET A 1 100 ? 9.378 -15.900 -17.531 1.00 58.84 100 MET A N 1
ATOM 770 C CA . MET A 1 100 ? 8.939 -15.302 -16.259 1.00 58.84 100 MET A CA 1
ATOM 771 C C . MET A 1 100 ? 7.444 -15.528 -16.025 1.00 58.84 100 MET A C 1
ATOM 773 O O . MET A 1 100 ? 6.641 -14.593 -16.079 1.00 58.84 100 MET A O 1
ATOM 777 N N . VAL A 1 101 ? 7.099 -16.788 -15.771 1.00 58.25 101 VAL A N 1
ATOM 778 C CA . VAL A 1 101 ? 5.844 -17.196 -15.127 1.00 58.25 101 VAL A CA 1
ATOM 779 C C . VAL A 1 101 ? 6.234 -17.805 -13.780 1.00 58.25 101 VAL A C 1
ATOM 781 O O . VAL A 1 101 ? 7.134 -18.648 -13.745 1.00 58.25 101 VAL A O 1
ATOM 784 N N . LEU A 1 102 ? 5.629 -17.321 -12.690 1.00 57.59 102 LEU A N 1
ATOM 785 C CA . LEU A 1 102 ? 5.849 -17.849 -11.337 1.00 57.59 102 LEU A CA 1
ATOM 786 C C . LEU A 1 102 ? 5.051 -19.134 -11.098 1.00 57.59 102 LEU A C 1
ATOM 788 O O . LEU A 1 102 ? 3.907 -19.225 -11.596 1.00 57.59 102 LEU A O 1
#

Radius of gyration: 18.41 Å; chains: 1; bounding box: 40×47×42 Å

Sequence (102 aa):
MIQFLIILIQALVIFLAATTAFAYMTLFERRLLARFQNRVGPNRSGPGGFTQPLADAIKLFFKEDITPTEADKTIYTIAPALSMIPAILLFAVIPIGADMVL

InterPro domains:
  IPR001694 NADH:ubiquinone oxidoreductase, subunit 1/F420H2 oxidoreductase subunit H [PF00146] (10-98)
  IPR001694 NADH:ubiquinone oxidoreductase, subunit 1/F420H2 oxidoreductase subunit H [PTHR11432] (6-102)